Protein AF-A0A3D3B3H8-F1 (afdb_monomer_lite)

Sequence (57 aa):
LGLSIVKS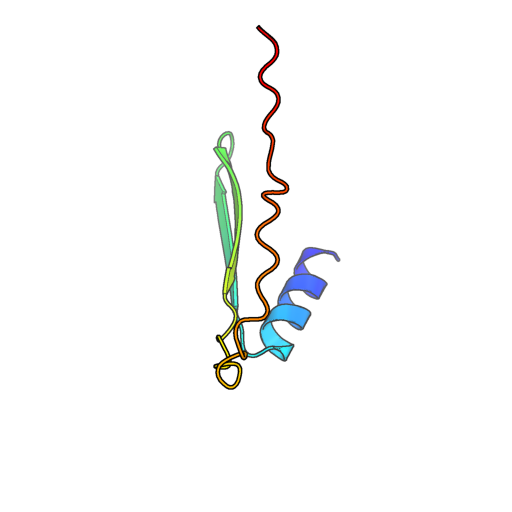LAELHGGTVSLESAPGRGTRVKVLLPLTQAPAAETTETDEPLYKSSRAG

Secondary structure (DSSP, 8-state):
-HHHHHHHHHHHTT-EEEEEEETTTEEEEEEE-------------------------

Structure (mmCIF, N/CA/C/O backbone):
data_AF-A0A3D3B3H8-F1
#
_entry.id   AF-A0A3D3B3H8-F1
#
loop_
_atom_site.group_PDB
_atom_site.id
_atom_site.type_symbol
_atom_site.label_atom_id
_atom_site.label_alt_id
_atom_site.label_comp_id
_atom_site.label_asym_id
_atom_site.label_entity_id
_atom_site.label_seq_id
_atom_site.pdbx_PDB_ins_code
_atom_site.Cartn_x
_atom_site.Cartn_y
_atom_site.Cartn_z
_atom_site.occupancy
_atom_site.B_iso_or_equiv
_atom_site.auth_seq_id
_atom_site.auth_comp_id
_atom_site.auth_asym_id
_atom_site.auth_atom_id
_atom_site.pdbx_PDB_model_num
ATOM 1 N N . LEU A 1 1 ? 13.755 -1.481 0.153 1.00 81.44 1 LEU A N 1
ATOM 2 C CA . LEU A 1 1 ? 13.593 -0.896 1.505 1.00 81.44 1 LEU A CA 1
ATOM 3 C C . LEU A 1 1 ? 12.404 0.061 1.586 1.00 81.44 1 LEU A C 1
ATOM 5 O O . LEU A 1 1 ? 11.557 -0.143 2.439 1.00 81.44 1 LEU A O 1
ATOM 9 N N . GLY A 1 2 ? 12.284 1.060 0.700 1.00 91.56 2 GLY A N 1
ATOM 10 C CA . GLY A 1 2 ? 11.201 2.055 0.791 1.00 91.56 2 GLY A CA 1
ATOM 11 C C . 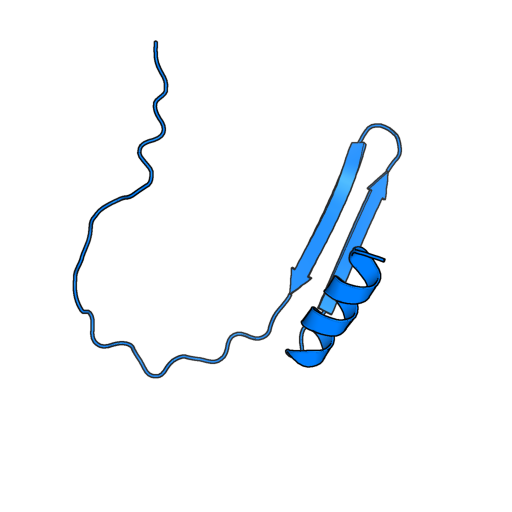GLY A 1 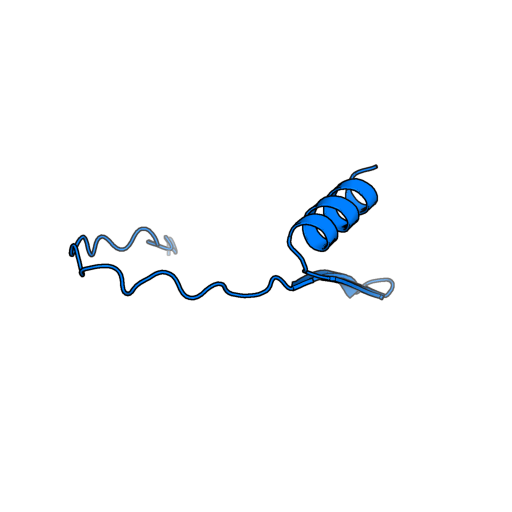2 ? 9.785 1.461 0.773 1.00 91.56 2 GLY A C 1
ATOM 12 O O . GLY A 1 2 ? 9.023 1.660 1.711 1.00 91.56 2 GLY A O 1
ATOM 13 N N . LEU A 1 3 ? 9.443 0.664 -0.246 1.00 93.31 3 LEU A N 1
ATOM 14 C CA . LEU A 1 3 ? 8.069 0.164 -0.393 1.00 93.31 3 LEU A CA 1
ATOM 15 C C . LEU A 1 3 ? 7.669 -0.872 0.673 1.00 93.31 3 LEU A C 1
ATOM 17 O O . LEU A 1 3 ? 6.503 -0.944 1.042 1.00 93.31 3 LEU A O 1
ATOM 21 N N . SER A 1 4 ? 8.627 -1.637 1.207 1.00 94.44 4 SER A N 1
ATOM 22 C CA . SER A 1 4 ? 8.364 -2.552 2.324 1.00 94.44 4 SER A CA 1
ATOM 23 C C . SER A 1 4 ? 7.997 -1.792 3.600 1.00 94.44 4 SER A C 1
ATOM 25 O O . SER A 1 4 ? 7.079 -2.208 4.293 1.00 94.44 4 SER A O 1
ATOM 27 N N . ILE A 1 5 ? 8.639 -0.646 3.865 1.00 96.38 5 ILE A N 1
ATOM 28 C CA . ILE A 1 5 ? 8.286 0.222 5.000 1.00 96.38 5 ILE A CA 1
ATOM 29 C C . ILE A 1 5 ? 6.898 0.835 4.787 1.00 96.38 5 ILE A C 1
ATOM 31 O O . ILE A 1 5 ? 6.073 0.800 5.692 1.00 96.38 5 ILE A O 1
ATOM 35 N N . VAL A 1 6 ? 6.612 1.344 3.584 1.00 95.69 6 VAL A N 1
ATOM 36 C CA . VAL A 1 6 ? 5.288 1.900 3.244 1.00 95.69 6 VAL A CA 1
ATOM 37 C C . VAL A 1 6 ? 4.184 0.863 3.441 1.00 95.69 6 VAL A C 1
ATOM 39 O O . VAL A 1 6 ? 3.150 1.181 4.022 1.00 95.69 6 VAL A O 1
ATOM 42 N N . LYS A 1 7 ? 4.412 -0.379 3.000 1.00 95.62 7 LYS A N 1
ATOM 43 C CA . LYS A 1 7 ? 3.467 -1.480 3.192 1.00 95.62 7 LYS A CA 1
ATOM 44 C C . LYS A 1 7 ? 3.211 -1.739 4.677 1.00 95.62 7 LYS A C 1
ATOM 46 O O . LYS A 1 7 ? 2.057 -1.721 5.086 1.00 95.62 7 LYS A O 1
ATOM 51 N N . SER A 1 8 ? 4.266 -1.896 5.477 1.00 97.06 8 SER A N 1
ATOM 52 C CA . SER A 1 8 ? 4.126 -2.111 6.921 1.00 97.06 8 SER A CA 1
ATOM 53 C C . SER A 1 8 ? 3.411 -0.952 7.616 1.00 97.06 8 SER A C 1
ATOM 55 O O . SER A 1 8 ? 2.556 -1.187 8.460 1.00 97.06 8 SER A O 1
ATOM 57 N N . LEU A 1 9 ? 3.708 0.296 7.240 1.00 96.25 9 LEU A N 1
ATOM 58 C CA . LEU A 1 9 ? 3.012 1.463 7.778 1.00 96.25 9 LEU A CA 1
ATOM 59 C C . LEU A 1 9 ? 1.527 1.440 7.421 1.00 96.25 9 LEU A C 1
ATOM 61 O O . LEU A 1 9 ? 0.700 1.614 8.307 1.00 96.25 9 LEU A O 1
ATOM 65 N N . ALA A 1 10 ? 1.168 1.197 6.162 1.00 96.69 10 ALA A N 1
ATOM 66 C CA . ALA A 1 10 ? -0.233 1.128 5.761 1.00 96.69 10 ALA A CA 1
ATOM 67 C C . ALA A 1 10 ? -0.986 0.012 6.502 1.00 96.69 10 ALA A C 1
ATOM 69 O O . ALA A 1 10 ? -2.071 0.260 7.020 1.00 96.69 10 ALA A O 1
ATOM 70 N N . GLU A 1 11 ? -0.391 -1.179 6.614 1.00 96.81 11 GLU A N 1
ATOM 71 C CA . GLU A 1 11 ? -0.980 -2.324 7.322 1.00 96.81 11 GLU A CA 1
ATOM 72 C C . GLU A 1 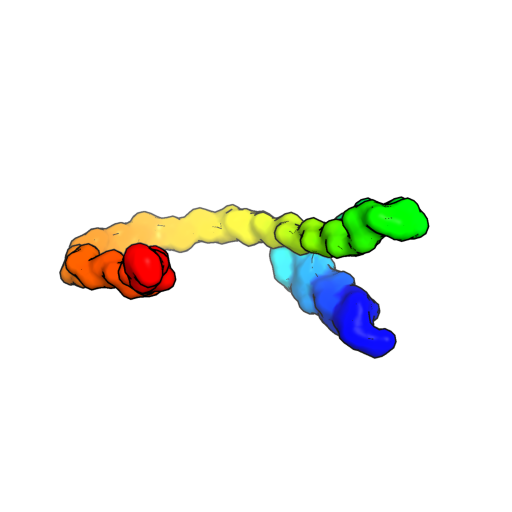11 ? -1.177 -2.040 8.818 1.00 96.81 11 GLU A C 1
ATOM 74 O O . GLU A 1 11 ? -2.236 -2.348 9.363 1.00 96.81 11 GLU A O 1
ATOM 79 N N . LEU A 1 12 ? -0.213 -1.381 9.474 1.00 97.25 12 LEU A N 1
ATOM 80 C CA . LEU A 1 12 ? -0.335 -0.958 10.877 1.00 97.25 12 LEU A CA 1
ATOM 81 C C . LEU A 1 12 ? -1.511 0.003 11.112 1.00 97.25 12 LEU A C 1
ATOM 83 O O . LEU A 1 12 ? -2.095 -0.010 12.191 1.00 97.25 12 LEU A O 1
ATOM 87 N N . HIS A 1 13 ? -1.879 0.808 10.113 1.00 95.12 13 HIS A N 1
ATOM 88 C CA . HIS A 1 13 ? -3.028 1.720 10.176 1.00 95.12 13 HIS A CA 1
ATOM 89 C C . HIS A 1 13 ? -4.336 1.062 9.691 1.00 95.12 13 HIS A C 1
ATOM 91 O O . HIS A 1 13 ? -5.318 1.758 9.434 1.00 95.12 13 HIS A O 1
ATOM 97 N N . GLY A 1 14 ? -4.365 -0.267 9.523 1.00 96.38 14 GLY A N 1
ATOM 98 C CA . GLY A 1 14 ? -5.532 -1.001 9.017 1.00 96.38 14 GLY A CA 1
ATOM 99 C C . GLY A 1 14 ? -5.822 -0.760 7.532 1.00 96.38 14 GLY A C 1
ATOM 100 O O . GLY A 1 14 ? -6.922 -1.032 7.055 1.00 96.38 14 GLY A O 1
ATOM 101 N N . GLY A 1 15 ? -4.854 -0.206 6.807 1.00 96.56 15 GLY A N 1
ATOM 102 C CA . GLY A 1 15 ? -4.941 0.092 5.390 1.00 96.56 15 GLY A CA 1
ATOM 103 C C . GLY A 1 15 ? -4.311 -0.964 4.490 1.00 96.56 15 GLY A C 1
ATOM 104 O O . GLY A 1 15 ? -3.884 -2.033 4.919 1.00 96.56 15 GLY A O 1
ATOM 105 N N . THR A 1 16 ? -4.245 -0.643 3.200 1.00 97.38 16 THR A N 1
ATOM 106 C CA . THR A 1 16 ? -3.683 -1.507 2.156 1.00 97.38 16 THR A CA 1
ATOM 107 C C . THR A 1 16 ? -2.859 -0.706 1.151 1.00 97.38 16 THR A C 1
ATOM 109 O O . THR A 1 16 ? -3.013 0.510 1.020 1.00 97.38 16 THR A O 1
ATOM 112 N N . VAL A 1 17 ? -1.974 -1.394 0.423 1.00 97.19 17 VAL A N 1
ATOM 113 C CA . VAL A 1 17 ? -1.147 -0.809 -0.642 1.00 97.19 17 VAL A CA 1
ATOM 114 C C . 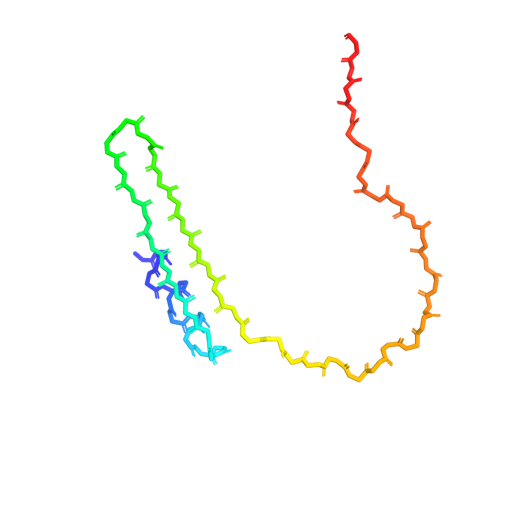VAL A 1 17 ? -1.318 -1.618 -1.922 1.00 97.19 17 VAL A C 1
ATOM 116 O O . VAL A 1 17 ? -1.221 -2.845 -1.889 1.00 97.19 17 VAL A O 1
ATOM 119 N N . SER A 1 18 ? -1.520 -0.945 -3.054 1.00 97.06 18 SER A N 1
ATOM 120 C CA . SER A 1 18 ? -1.526 -1.559 -4.386 1.00 97.06 18 SER A CA 1
ATOM 121 C C . SER A 1 18 ? -0.568 -0.851 -5.347 1.00 97.06 18 SER A C 1
ATOM 123 O O . SER A 1 18 ? -0.219 0.318 -5.168 1.00 97.06 18 SER A O 1
ATOM 125 N N . LEU A 1 19 ? -0.097 -1.586 -6.356 1.00 96.06 19 LEU A N 1
ATOM 126 C CA . LEU A 1 19 ? 0.894 -1.138 -7.333 1.00 96.06 19 LEU A CA 1
ATOM 127 C C . LEU A 1 19 ? 0.427 -1.519 -8.737 1.00 96.06 19 LEU A C 1
ATOM 129 O O . LEU A 1 19 ? 0.141 -2.682 -9.007 1.00 96.06 19 LEU A O 1
ATOM 133 N N . GLU A 1 20 ? 0.432 -0.550 -9.640 1.00 97.44 20 GLU A N 1
ATOM 134 C CA . GLU A 1 20 ? 0.216 -0.746 -11.070 1.00 97.44 20 GLU A CA 1
ATOM 135 C C . GLU A 1 20 ? 1.445 -0.209 -11.810 1.00 97.44 20 GLU A C 1
ATOM 137 O O . GLU A 1 20 ? 1.842 0.940 -11.608 1.00 97.44 20 GLU A O 1
ATOM 142 N N . SER A 1 21 ? 2.072 -1.015 -12.664 1.00 96.31 21 SER A N 1
ATOM 143 C CA . SER A 1 21 ? 3.224 -0.584 -13.461 1.00 96.31 21 SER A CA 1
ATOM 144 C C . SER A 1 21 ? 3.210 -1.246 -14.829 1.00 96.31 21 SER A C 1
ATOM 146 O O . SER A 1 21 ? 2.792 -2.396 -14.964 1.00 96.31 21 SER A O 1
ATOM 148 N N . ALA A 1 22 ? 3.665 -0.512 -15.841 1.00 96.94 22 ALA A N 1
ATOM 149 C CA . ALA A 1 22 ? 3.886 -1.041 -17.178 1.00 96.94 22 ALA A CA 1
ATOM 150 C C . ALA A 1 22 ? 5.100 -0.348 -17.826 1.00 96.94 22 ALA A C 1
ATOM 152 O O . ALA A 1 22 ? 5.263 0.870 -17.665 1.00 96.94 22 ALA A O 1
ATOM 153 N N . PRO A 1 23 ? 5.940 -1.080 -18.586 1.00 97.50 23 PRO A N 1
ATOM 154 C CA . PRO A 1 23 ? 7.077 -0.494 -19.295 1.00 97.50 23 PRO A CA 1
ATOM 155 C C . PRO A 1 23 ? 6.659 0.700 -20.160 1.00 97.50 23 PRO A C 1
ATOM 157 O O . PRO A 1 23 ? 5.635 0.660 -20.839 1.00 97.50 23 PRO A O 1
ATOM 160 N N . GLY A 1 24 ? 7.425 1.790 -20.098 1.00 97.56 24 GLY A N 1
ATOM 161 C CA . GLY A 1 24 ? 7.138 3.022 -20.843 1.00 97.56 24 GLY A CA 1
ATOM 162 C C . GLY A 1 24 ? 5.920 3.827 -20.361 1.00 97.56 24 GLY A C 1
ATOM 163 O O . GLY A 1 24 ? 5.687 4.915 -20.875 1.00 97.56 24 GLY A O 1
ATOM 164 N N . ARG A 1 25 ? 5.154 3.345 -19.369 1.00 96.94 25 ARG A N 1
ATOM 165 C CA . ARG A 1 25 ? 3.982 4.049 -18.799 1.00 96.94 25 ARG A CA 1
ATOM 166 C C . ARG A 1 25 ? 4.199 4.547 -17.370 1.00 96.94 25 ARG A C 1
ATOM 168 O O . ARG A 1 25 ? 3.359 5.269 -16.838 1.00 96.94 25 ARG A O 1
ATOM 175 N N . GLY A 1 26 ? 5.312 4.152 -16.757 1.00 97.19 26 GLY A N 1
ATOM 176 C CA . GLY A 1 26 ? 5.633 4.465 -15.372 1.00 97.19 26 GLY A CA 1
ATOM 177 C C . GLY A 1 26 ? 4.901 3.567 -14.376 1.00 97.19 26 GLY A C 1
ATOM 178 O O . GLY A 1 26 ? 4.418 2.482 -14.707 1.00 97.19 26 GLY A O 1
ATOM 179 N N . THR A 1 27 ? 4.849 4.035 -13.133 1.00 96.69 27 THR A N 1
ATOM 180 C CA . THR A 1 27 ? 4.378 3.265 -11.981 1.00 96.69 27 THR A CA 1
ATOM 181 C C . THR A 1 27 ? 3.438 4.115 -11.140 1.00 96.69 27 THR A C 1
ATOM 183 O O . THR A 1 27 ? 3.730 5.276 -10.857 1.00 96.69 27 THR A O 1
ATOM 186 N N . ARG A 1 28 ? 2.326 3.526 -10.704 1.00 96.81 28 ARG A N 1
ATOM 187 C CA . ARG A 1 28 ? 1.375 4.114 -9.764 1.00 96.81 28 ARG A CA 1
ATOM 188 C C . ARG A 1 28 ? 1.291 3.240 -8.521 1.00 96.81 28 ARG A C 1
ATOM 190 O O . ARG A 1 28 ? 1.000 2.053 -8.615 1.00 96.81 28 ARG A O 1
ATOM 197 N N . VAL A 1 29 ? 1.510 3.852 -7.364 1.00 96.44 29 VAL A N 1
ATOM 198 C CA . VAL A 1 29 ? 1.294 3.237 -6.050 1.00 96.44 29 VAL A CA 1
ATOM 199 C C . VAL A 1 29 ? 0.053 3.883 -5.443 1.00 96.44 29 VAL A C 1
ATOM 201 O O . VAL A 1 29 ? -0.074 5.107 -5.484 1.00 96.44 29 VAL A O 1
ATOM 204 N N . LYS A 1 30 ? -0.861 3.085 -4.896 1.00 97.62 30 LYS A N 1
ATOM 205 C CA . LYS A 1 30 ? -2.034 3.563 -4.155 1.00 97.62 30 LYS A CA 1
ATOM 206 C C . LYS A 1 30 ? -1.949 3.050 -2.725 1.00 97.62 30 LYS A C 1
ATOM 208 O O . LYS A 1 30 ? -1.650 1.878 -2.514 1.00 97.62 30 LYS A O 1
ATOM 213 N N . VAL A 1 31 ? -2.232 3.921 -1.765 1.00 97.00 31 VAL A N 1
ATOM 214 C CA . VAL A 1 31 ? -2.377 3.571 -0.349 1.00 97.00 31 VAL A CA 1
ATOM 215 C C . VAL A 1 31 ? -3.805 3.911 0.054 1.00 97.00 31 VAL A C 1
ATOM 217 O O . VAL A 1 31 ? -4.260 5.027 -0.183 1.00 97.00 31 VAL A O 1
ATOM 220 N N . LEU A 1 32 ? -4.516 2.939 0.612 1.00 97.19 32 LEU A N 1
ATOM 221 C CA . LEU A 1 32 ? -5.891 3.079 1.083 1.00 97.19 32 LEU A CA 1
ATOM 222 C C . LEU A 1 32 ? -5.880 2.939 2.598 1.00 97.19 32 LEU A C 1
ATOM 224 O O . LEU A 1 32 ? -5.453 1.903 3.099 1.00 97.19 32 LEU A O 1
ATOM 228 N N . LEU A 1 33 ? -6.342 3.961 3.312 1.00 96.25 33 LEU A N 1
ATOM 229 C CA . LEU A 1 33 ? -6.443 3.959 4.770 1.00 96.25 33 LEU A CA 1
ATOM 230 C C . LEU A 1 33 ? -7.918 4.084 5.181 1.00 96.25 33 LEU A C 1
ATOM 232 O O . LEU A 1 33 ? -8.651 4.842 4.537 1.00 96.25 33 LEU A O 1
ATOM 236 N N . PRO A 1 34 ? -8.368 3.378 6.233 1.00 94.50 34 PRO A N 1
ATOM 237 C CA . PRO A 1 34 ? -9.682 3.606 6.817 1.00 94.50 34 PRO A CA 1
ATOM 238 C C . PRO A 1 34 ? -9.800 5.048 7.315 1.00 94.50 34 PRO A C 1
ATOM 240 O O . PRO A 1 34 ? -8.901 5.561 7.979 1.00 94.50 34 PRO A O 1
ATOM 243 N N . LEU A 1 35 ? -10.927 5.694 7.023 1.00 91.62 35 LEU A N 1
ATOM 244 C CA . LEU A 1 35 ? -11.254 6.978 7.629 1.00 91.62 35 LEU A CA 1
ATOM 245 C C . LEU A 1 35 ? -11.882 6.713 8.994 1.00 91.62 35 LEU A C 1
ATOM 247 O O . LEU A 1 35 ? -12.990 6.185 9.084 1.00 91.62 35 LEU A O 1
ATOM 251 N N . THR A 1 36 ? -11.196 7.097 10.062 1.00 80.50 36 THR A N 1
ATOM 252 C CA . THR A 1 36 ? -11.869 7.345 11.333 1.00 80.50 36 THR A CA 1
ATOM 253 C C . THR A 1 36 ? -12.661 8.636 11.188 1.00 80.50 36 THR A C 1
ATOM 255 O O . THR A 1 36 ? -12.119 9.666 10.786 1.00 80.50 36 THR A O 1
ATOM 258 N N . GLN A 1 37 ? -13.962 8.594 11.484 1.00 70.94 37 GLN A N 1
ATOM 259 C CA . GLN A 1 37 ? -14.715 9.829 11.664 1.00 70.94 37 GLN A CA 1
ATOM 260 C C . GLN A 1 37 ? -14.058 10.584 12.818 1.00 70.94 37 GLN A C 1
ATOM 262 O O . GLN A 1 37 ? -14.098 10.130 13.962 1.00 70.94 37 GLN A O 1
ATOM 267 N N . ALA A 1 38 ? -13.421 11.716 12.519 1.00 65.50 38 ALA A N 1
ATOM 268 C CA . ALA A 1 38 ? -13.137 12.683 13.560 1.00 65.50 38 ALA A CA 1
ATOM 269 C C . ALA A 1 38 ? -14.489 13.061 14.193 1.00 65.50 38 ALA A C 1
ATOM 271 O O . ALA A 1 38 ? -15.465 13.223 13.447 1.00 65.50 38 ALA A O 1
ATOM 272 N N . PRO A 1 39 ? -14.591 13.189 15.529 1.00 62.09 39 PRO A N 1
ATOM 273 C CA . PRO A 1 39 ? -15.732 13.892 16.099 1.00 62.09 39 PRO A CA 1
ATOM 274 C C . PRO A 1 39 ? -15.836 15.231 15.367 1.00 62.09 39 PRO A C 1
ATOM 276 O O . PRO A 1 39 ? -14.802 15.855 15.122 1.00 62.09 39 PRO A O 1
ATOM 279 N N . ALA A 1 40 ? -17.047 15.584 14.922 1.00 60.81 40 ALA A N 1
ATOM 280 C CA . ALA A 1 40 ? -17.304 16.755 14.092 1.00 60.81 40 ALA A CA 1
ATOM 281 C C . ALA A 1 40 ? -16.494 17.940 14.624 1.00 60.81 40 ALA A C 1
ATOM 283 O O . ALA A 1 40 ? -16.747 18.414 15.729 1.00 60.81 40 ALA A O 1
ATOM 284 N N . ALA A 1 41 ? -15.465 18.339 13.875 1.00 58.81 41 ALA A N 1
ATOM 285 C CA . ALA A 1 41 ? -14.662 19.483 14.245 1.00 58.81 41 ALA A CA 1
ATOM 286 C C . ALA A 1 41 ? -15.605 20.684 14.276 1.00 58.81 41 ALA A C 1
ATOM 288 O O . ALA A 1 41 ? -16.277 20.971 13.283 1.00 58.81 41 ALA A O 1
ATOM 289 N N . GLU A 1 42 ? -15.678 21.351 15.425 1.00 57.69 42 GLU A N 1
ATOM 290 C CA . GLU A 1 42 ? -16.179 22.713 15.492 1.00 57.69 42 GLU A CA 1
ATOM 291 C C . GLU A 1 42 ? -15.431 23.515 14.425 1.00 57.69 42 GLU A C 1
ATOM 293 O O . GLU A 1 42 ? -14.200 23.549 14.394 1.00 57.69 42 GLU A O 1
ATOM 298 N N . THR A 1 43 ? -16.190 24.084 13.494 1.00 54.19 43 THR A N 1
ATOM 299 C CA . THR A 1 43 ? -15.701 24.974 12.450 1.00 54.19 43 THR A CA 1
ATOM 300 C C . THR A 1 43 ? -14.988 26.156 13.105 1.00 54.19 43 THR A C 1
ATOM 302 O O . THR A 1 43 ? -15.622 27.152 13.441 1.00 54.19 43 THR A O 1
ATOM 305 N N . THR A 1 44 ? -13.670 26.083 13.285 1.00 56.25 44 THR A N 1
ATOM 306 C CA . THR A 1 44 ? -12.850 27.292 13.364 1.00 56.25 44 THR A CA 1
ATOM 307 C C . THR A 1 44 ? -12.378 27.604 11.959 1.00 56.25 44 THR A C 1
ATOM 309 O O . THR A 1 44 ? -11.424 27.030 11.436 1.00 56.25 44 THR A O 1
ATOM 312 N N . GLU A 1 45 ? -13.165 28.477 11.355 1.00 65.50 45 GLU A N 1
ATOM 313 C CA . GLU A 1 45 ? -12.889 29.282 10.182 1.00 65.50 45 GLU A CA 1
ATOM 314 C C . GLU A 1 45 ? -11.459 29.854 10.206 1.00 65.50 45 GLU A C 1
ATOM 316 O O . GLU A 1 45 ? -11.162 30.774 10.962 1.00 65.50 45 GLU A O 1
ATOM 321 N N . THR A 1 46 ? -10.593 29.318 9.343 1.00 53.75 46 THR A N 1
ATOM 322 C CA . THR A 1 46 ? -9.503 30.078 8.718 1.00 53.75 46 THR A CA 1
ATOM 323 C C . THR A 1 46 ? -9.439 29.656 7.251 1.00 53.75 46 THR A C 1
ATOM 325 O O . THR A 1 46 ? -8.706 28.744 6.870 1.00 53.75 46 THR A O 1
ATOM 328 N N . ASP A 1 47 ? -10.281 30.289 6.437 1.00 63.78 47 ASP A N 1
ATOM 329 C CA . ASP A 1 47 ? -10.260 30.212 4.976 1.00 63.78 47 ASP A CA 1
ATOM 330 C C . ASP A 1 47 ? -9.108 31.079 4.436 1.00 63.78 47 ASP A C 1
ATOM 332 O O . ASP A 1 47 ? -9.290 32.235 4.066 1.00 63.78 47 ASP A O 1
ATOM 336 N N . GLU A 1 48 ? -7.885 30.543 4.440 1.00 66.50 48 GLU A N 1
ATOM 337 C CA . GLU A 1 48 ? -6.775 31.092 3.648 1.00 66.50 48 GLU A CA 1
ATOM 338 C C . GLU A 1 48 ? -6.394 30.050 2.581 1.00 66.50 48 GLU A C 1
ATOM 340 O O . GLU A 1 48 ? -5.823 29.000 2.906 1.00 66.50 48 GLU A O 1
ATOM 345 N N . PRO A 1 49 ? -6.722 30.276 1.295 1.00 57.56 49 PRO A N 1
ATOM 346 C CA . PRO A 1 49 ? -6.439 29.307 0.248 1.00 57.56 49 PRO A CA 1
ATOM 347 C C . PRO A 1 49 ? -4.941 29.311 -0.097 1.00 57.56 49 PRO A C 1
ATOM 349 O O . PRO A 1 49 ? -4.475 30.035 -0.980 1.00 57.56 49 PRO A O 1
ATOM 352 N N . LEU A 1 50 ? -4.175 28.422 0.543 1.00 61.75 50 LEU A N 1
ATOM 353 C CA . LEU A 1 50 ? -2.764 28.134 0.232 1.00 61.75 50 LEU A CA 1
ATOM 354 C C . LEU A 1 50 ? -2.588 27.235 -1.010 1.00 61.75 50 LEU A C 1
ATOM 356 O O . LEU A 1 50 ? -1.761 26.325 -1.042 1.00 61.75 50 LEU A O 1
ATOM 360 N N . TYR A 1 51 ? -3.330 27.518 -2.081 1.00 68.06 51 TYR A N 1
ATOM 361 C CA . TYR A 1 51 ? -3.001 27.033 -3.422 1.00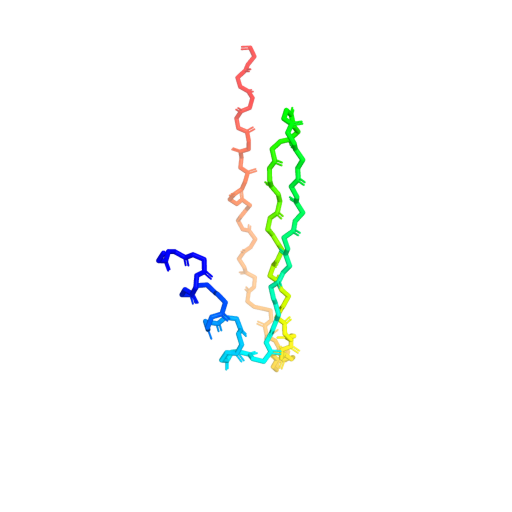 68.06 51 TYR A CA 1
ATOM 362 C C . TYR A 1 51 ? -3.148 28.171 -4.433 1.00 68.06 51 TYR A C 1
ATOM 364 O O . TYR A 1 51 ? -4.071 28.230 -5.243 1.00 68.06 51 TYR A O 1
ATOM 372 N N . LYS A 1 52 ? -2.197 29.105 -4.402 1.00 56.84 52 LYS A N 1
ATOM 373 C CA . LYS A 1 52 ? -1.960 29.993 -5.540 1.00 56.84 52 LYS A CA 1
ATOM 374 C C . LYS A 1 52 ? -1.071 29.245 -6.527 1.00 56.84 52 LYS A C 1
ATOM 376 O O . LYS A 1 52 ? 0.150 29.278 -6.413 1.00 56.84 52 LYS A O 1
ATOM 381 N N . SER A 1 53 ? -1.671 28.564 -7.503 1.00 62.06 53 SER A N 1
ATOM 382 C CA . SER A 1 53 ? -0.925 28.171 -8.698 1.00 62.06 53 SER A CA 1
ATOM 383 C C . SER A 1 53 ? -0.547 29.436 -9.461 1.00 62.06 53 SER A C 1
ATOM 385 O O . SER A 1 53 ? -1.376 30.015 -10.167 1.00 62.06 53 SER A O 1
ATOM 387 N N . SER A 1 54 ? 0.696 29.883 -9.322 1.00 62.19 54 SER A N 1
ATOM 388 C CA . SER A 1 54 ? 1.273 30.853 -10.241 1.00 62.19 54 SER A CA 1
ATOM 389 C C . SER A 1 54 ? 1.437 30.185 -11.610 1.00 62.19 54 SER A C 1
ATOM 391 O O . SER A 1 54 ? 2.406 29.480 -11.877 1.00 62.19 54 SER A O 1
ATOM 393 N N . ARG A 1 55 ? 0.478 30.411 -12.513 1.00 61.72 55 ARG A N 1
ATOM 394 C CA . ARG A 1 55 ? 0.815 30.468 -13.937 1.00 61.72 55 ARG A CA 1
ATOM 395 C C . ARG A 1 55 ? 1.278 31.890 -14.215 1.00 61.72 55 ARG A C 1
ATOM 397 O O . ARG A 1 55 ? 0.461 32.802 -14.297 1.00 61.72 55 ARG A O 1
ATOM 404 N N . ALA A 1 56 ? 2.594 32.060 -14.281 1.00 56.31 56 ALA A N 1
ATOM 405 C CA . ALA A 1 56 ? 3.188 33.148 -15.041 1.00 56.31 56 ALA A CA 1
ATOM 406 C C . ALA A 1 56 ? 2.735 33.012 -16.506 1.00 56.31 56 ALA A C 1
ATOM 408 O O . ALA A 1 56 ? 2.605 31.889 -17.004 1.00 56.31 56 ALA A O 1
ATOM 409 N N . GLY A 1 57 ? 2.404 34.152 -17.115 1.00 49.56 57 GLY A N 1
ATOM 410 C CA . GLY A 1 57 ? 2.092 34.270 -18.539 1.00 49.56 57 GLY A CA 1
ATOM 411 C C . GLY A 1 57 ? 3.315 34.149 -19.434 1.00 49.56 57 GLY A C 1
ATOM 412 O O . GLY A 1 57 ? 4.440 34.025 -18.900 1.00 49.56 57 GLY A O 1
#

pLDDT: mean 82.54, std 17.33, range [49.56, 97.62]

Foldseek 3Di:
DVVVVVQVVLVVQVKHKDKDDDPPPGIDIDIGGDDDPDPPDDDPDDPDPPDPPDPDD

Radius of gyration: 17.99 Å; chains: 1; bounding box: 31×37×37 Å